Protein AF-A0A0E2ZHQ2-F1 (afdb_monomer_lite)

Sequence (69 aa):
MNKQRQLWILGGLSIVVVALAWLLPSFSQPANYHDFADRRSFFGIPNFNDVMSNLGFFFSAAAGIVFLF

Secondary structure (DSSP, 8-state):
--HHHHHHHHHHHHHHHHHHHHHSPPPPPPTTTT--S---EETTEETHHHHHHTHHHHHHHHHHHHHH-

Radius of gyration: 18.49 Å; chains: 1; bounding box: 27×38×41 Å

Structure (mmCIF, N/CA/C/O backbone):
data_AF-A0A0E2ZHQ2-F1
#
_entry.id   AF-A0A0E2ZHQ2-F1
#
loop_
_atom_site.group_PDB
_atom_site.id
_atom_site.type_symbol
_atom_site.label_atom_id
_atom_site.label_alt_id
_atom_site.label_comp_id
_atom_site.label_asym_id
_atom_site.label_entity_id
_atom_site.label_seq_id
_atom_site.pdbx_PDB_ins_code
_atom_site.Cartn_x
_atom_site.Cartn_y
_atom_site.Cartn_z
_atom_site.occupancy
_atom_site.B_iso_or_equiv
_atom_site.auth_seq_id
_atom_site.auth_c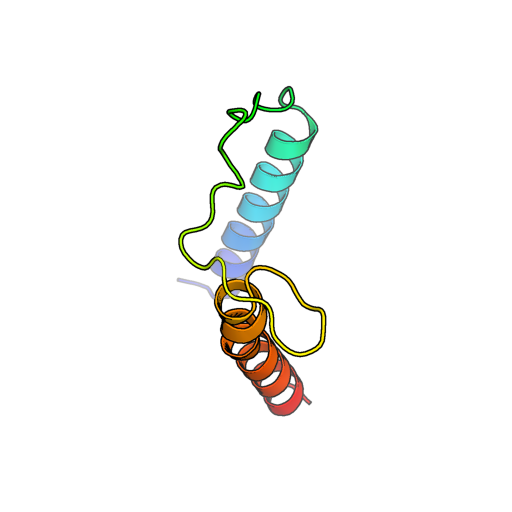omp_id
_atom_site.auth_asym_id
_atom_site.auth_atom_id
_atom_site.pdbx_PDB_model_num
ATOM 1 N N . MET A 1 1 ? 10.104 12.920 24.291 1.00 64.56 1 MET A N 1
ATOM 2 C CA . MET A 1 1 ? 9.788 13.869 23.192 1.00 64.56 1 MET A CA 1
ATOM 3 C C . MET A 1 1 ? 8.302 14.192 23.237 1.00 64.56 1 MET A C 1
ATOM 5 O O . MET A 1 1 ? 7.529 13.296 23.532 1.00 64.56 1 MET A O 1
ATOM 9 N N . ASN A 1 2 ? 7.899 15.443 22.989 1.00 90.81 2 ASN A N 1
ATOM 10 C CA . ASN A 1 2 ? 6.479 15.818 22.947 1.00 90.81 2 ASN A CA 1
ATOM 11 C C . ASN A 1 2 ? 5.781 15.101 21.769 1.00 90.81 2 ASN A C 1
ATOM 13 O O . ASN A 1 2 ? 6.271 15.191 20.640 1.00 90.81 2 ASN A O 1
ATOM 17 N N . LYS A 1 3 ? 4.649 14.425 22.027 1.00 90.19 3 LYS A N 1
ATOM 18 C CA . LYS A 1 3 ? 3.825 13.742 21.010 1.00 90.19 3 LYS A CA 1
ATOM 19 C C . LYS A 1 3 ? 3.481 14.663 19.839 1.00 90.19 3 LYS A C 1
ATOM 21 O O . LYS A 1 3 ? 3.562 14.252 18.688 1.00 90.19 3 LYS A O 1
ATOM 26 N N . GLN A 1 4 ? 3.198 15.934 20.111 1.00 92.06 4 GLN A N 1
ATOM 27 C CA . GLN A 1 4 ? 2.882 16.918 19.078 1.00 92.06 4 GLN A CA 1
ATOM 28 C C . GLN A 1 4 ? 4.074 17.172 18.145 1.00 92.06 4 GLN A C 1
ATOM 30 O O . GLN A 1 4 ? 3.921 17.191 16.929 1.00 92.06 4 GLN A O 1
ATOM 35 N N . ARG A 1 5 ? 5.290 17.275 18.699 1.00 94.06 5 ARG A N 1
ATOM 36 C CA . ARG A 1 5 ? 6.522 17.398 17.903 1.00 94.06 5 ARG A CA 1
ATOM 37 C C . ARG A 1 5 ? 6.761 16.153 17.043 1.00 94.06 5 ARG A C 1
ATOM 39 O O . ARG A 1 5 ? 7.220 16.289 15.918 1.00 94.06 5 ARG A O 1
ATOM 46 N N . GLN A 1 6 ? 6.451 14.958 17.550 1.00 92.81 6 GLN A N 1
ATOM 47 C CA . GLN A 1 6 ? 6.569 13.715 16.775 1.00 92.81 6 GLN A CA 1
ATOM 48 C C . GLN A 1 6 ? 5.596 13.688 15.592 1.00 92.81 6 GLN A C 1
ATOM 50 O O . GLN A 1 6 ? 6.014 13.357 14.487 1.00 92.81 6 GLN A O 1
ATOM 55 N N . LEU A 1 7 ? 4.339 14.093 15.801 1.00 94.50 7 LEU A N 1
ATOM 56 C CA . LEU A 1 7 ? 3.337 14.168 14.733 1.00 94.50 7 LEU A CA 1
ATOM 57 C C . LEU A 1 7 ? 3.732 15.171 13.643 1.00 94.50 7 LEU A C 1
ATOM 59 O O . LEU A 1 7 ? 3.632 14.846 12.465 1.00 94.50 7 LEU A O 1
ATOM 63 N N . TRP A 1 8 ? 4.247 16.346 14.019 1.00 97.00 8 TRP A N 1
ATOM 64 C CA . TRP A 1 8 ? 4.737 17.331 13.049 1.00 97.00 8 TRP A CA 1
ATOM 65 C C . TRP A 1 8 ? 5.930 16.828 12.239 1.00 97.00 8 TRP A C 1
ATOM 67 O O . TRP A 1 8 ? 5.975 17.044 11.031 1.00 97.00 8 TRP A O 1
ATOM 77 N N . ILE A 1 9 ? 6.878 16.136 12.882 1.00 96.81 9 ILE A N 1
ATOM 78 C CA . ILE A 1 9 ? 8.028 15.547 12.182 1.00 96.81 9 ILE A CA 1
ATOM 79 C C . ILE A 1 9 ? 7.558 14.478 11.194 1.00 96.81 9 ILE A C 1
ATOM 81 O O . ILE A 1 9 ? 7.962 14.516 10.037 1.00 96.81 9 ILE A O 1
ATOM 85 N N . LEU A 1 10 ? 6.697 13.551 11.628 1.00 96.25 10 LEU A N 1
ATOM 86 C CA . LEU A 1 10 ? 6.194 12.480 10.766 1.00 96.25 10 LEU A CA 1
ATOM 87 C C . LEU A 1 10 ? 5.368 13.038 9.604 1.00 96.25 10 LEU A C 1
ATOM 89 O O . LEU A 1 10 ? 5.651 12.715 8.456 1.00 96.25 10 LEU A O 1
ATOM 93 N N . GLY A 1 11 ? 4.408 13.923 9.882 1.00 97.38 11 GLY A N 1
ATOM 94 C CA . GLY A 1 11 ? 3.564 14.529 8.852 1.00 97.38 11 GLY A CA 1
ATOM 95 C C . GLY A 1 11 ? 4.363 15.373 7.859 1.00 97.38 11 GLY A C 1
ATOM 96 O O . GLY A 1 11 ? 4.193 15.226 6.650 1.00 97.38 11 GLY A O 1
ATOM 97 N N . GLY A 1 12 ? 5.284 16.207 8.352 1.00 98.00 12 GLY A N 1
ATOM 98 C CA . GLY A 1 12 ? 6.167 17.005 7.502 1.00 98.00 12 GLY A CA 1
ATOM 99 C C . GLY A 1 12 ? 7.055 16.135 6.613 1.00 98.00 12 GLY A C 1
ATOM 100 O O . GLY A 1 12 ? 7.144 16.380 5.411 1.00 98.00 12 GLY A O 1
ATOM 101 N N . LEU A 1 13 ? 7.652 15.077 7.173 1.00 98.06 13 LEU A N 1
ATOM 102 C CA . LEU A 1 13 ? 8.466 14.131 6.409 1.00 98.06 13 LEU A CA 1
ATOM 103 C C . LEU A 1 13 ? 7.640 13.413 5.333 1.00 98.06 13 LEU A C 1
ATOM 105 O O . LEU A 1 13 ? 8.087 13.326 4.191 1.00 98.06 13 LEU A O 1
ATOM 109 N N . SER A 1 14 ? 6.432 12.948 5.663 1.00 97.75 14 SER A N 1
ATOM 110 C CA . SER A 1 14 ? 5.529 12.313 4.697 1.00 97.75 14 SER A CA 1
ATOM 111 C C . SER A 1 14 ? 5.187 13.243 3.532 1.00 97.75 14 SER A C 1
ATOM 113 O O . SER A 1 14 ? 5.266 12.820 2.381 1.00 97.75 14 SER A O 1
ATOM 115 N N . ILE A 1 15 ? 4.870 14.514 3.806 1.00 98.38 15 ILE A N 1
ATOM 116 C CA . ILE A 1 15 ? 4.575 15.509 2.762 1.00 98.38 15 ILE A CA 1
ATOM 117 C C . ILE A 1 15 ? 5.785 15.714 1.847 1.00 98.38 15 ILE A C 1
ATOM 119 O O . ILE A 1 15 ? 5.633 15.711 0.627 1.00 98.38 15 ILE A O 1
ATOM 123 N N . VAL A 1 16 ? 6.987 15.852 2.417 1.00 98.31 16 VAL A N 1
ATOM 124 C CA . VAL A 1 16 ? 8.222 16.023 1.636 1.00 98.31 16 VAL A CA 1
ATOM 125 C C . VAL A 1 16 ? 8.472 14.816 0.733 1.00 98.31 16 VAL A C 1
ATOM 127 O O . VAL A 1 16 ? 8.751 14.995 -0.449 1.00 98.31 16 VAL A O 1
ATOM 130 N N . VAL A 1 17 ? 8.330 13.592 1.250 1.00 97.75 17 VAL A N 1
ATOM 131 C CA . VAL A 1 17 ? 8.520 12.365 0.458 1.00 97.75 17 VAL A CA 1
ATOM 132 C C . VAL A 1 17 ? 7.519 12.284 -0.697 1.00 97.75 17 VAL A C 1
ATOM 134 O O . VAL A 1 17 ? 7.920 11.992 -1.822 1.00 97.75 17 VAL A O 1
ATOM 137 N N . VAL A 1 18 ? 6.241 12.592 -0.453 1.00 97.38 18 VAL A N 1
ATOM 138 C CA . VAL A 1 18 ? 5.206 12.602 -1.502 1.00 97.38 18 VAL A CA 1
ATOM 139 C C . VAL A 1 18 ? 5.495 1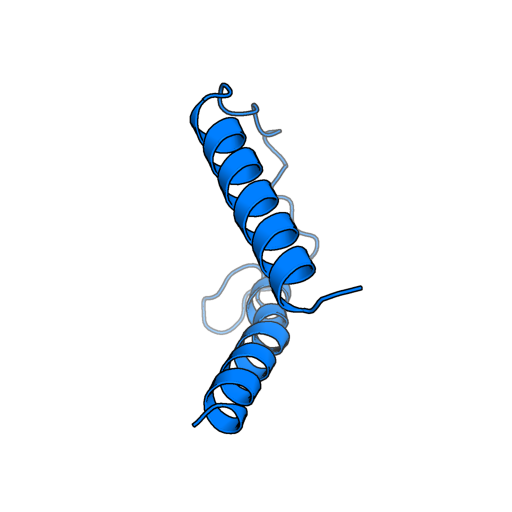3.672 -2.557 1.00 97.38 18 VAL A C 1
ATOM 141 O O . VAL A 1 18 ? 5.402 13.393 -3.751 1.00 97.38 18 VAL A O 1
ATOM 144 N N . ALA A 1 19 ? 5.897 14.876 -2.142 1.00 97.81 19 ALA A N 1
ATOM 145 C CA . ALA A 1 19 ? 6.252 15.951 -3.064 1.00 97.81 19 ALA A CA 1
ATOM 146 C C . ALA A 1 19 ? 7.458 15.577 -3.940 1.00 97.81 19 ALA A C 1
ATOM 148 O O . ALA A 1 19 ? 7.429 15.788 -5.150 1.00 97.81 19 ALA A O 1
ATOM 149 N N . LEU A 1 20 ? 8.494 14.971 -3.350 1.00 97.06 20 LEU A N 1
ATOM 150 C CA . LEU A 1 20 ? 9.655 14.481 -4.094 1.00 97.06 20 LEU A CA 1
ATOM 151 C C . LEU A 1 20 ? 9.256 13.405 -5.104 1.00 97.06 20 LEU A C 1
ATOM 153 O O . LEU A 1 20 ? 9.642 13.507 -6.265 1.00 97.06 20 LEU A O 1
ATOM 157 N N . ALA A 1 21 ? 8.453 12.418 -4.696 1.00 94.38 21 ALA A N 1
ATOM 158 C CA . ALA A 1 21 ? 7.977 11.361 -5.589 1.00 94.38 21 ALA A CA 1
ATOM 159 C C . ALA A 1 21 ? 7.172 11.903 -6.782 1.00 94.38 21 ALA A C 1
ATOM 161 O O . ALA A 1 21 ? 7.193 11.301 -7.851 1.00 94.38 21 ALA A O 1
ATOM 162 N N . TRP A 1 22 ? 6.483 13.036 -6.611 1.00 95.50 22 TRP A N 1
ATOM 163 C CA . TRP A 1 22 ? 5.718 13.675 -7.681 1.00 95.50 22 TRP A CA 1
ATOM 164 C C . TRP A 1 22 ? 6.584 14.531 -8.619 1.00 95.50 22 TRP A C 1
ATOM 166 O O . TRP A 1 22 ? 6.319 14.596 -9.817 1.00 95.50 22 TRP A O 1
ATOM 176 N N . LEU A 1 23 ? 7.613 15.196 -8.088 1.00 97.38 23 LEU A N 1
ATOM 177 C CA . LEU A 1 23 ? 8.481 16.099 -8.855 1.00 97.38 23 LEU A CA 1
ATOM 178 C C . LEU A 1 23 ? 9.614 15.375 -9.589 1.00 97.38 23 LEU A C 1
ATOM 180 O O . LEU A 1 23 ? 10.088 15.853 -10.621 1.00 97.38 23 LEU A O 1
ATOM 184 N N . LEU A 1 24 ? 10.089 14.261 -9.037 1.00 95.38 24 LEU A N 1
ATOM 185 C CA . LEU A 1 24 ? 11.155 13.474 -9.641 1.00 95.38 24 LEU A CA 1
ATOM 186 C C . LEU A 1 24 ? 10.640 12.747 -10.892 1.00 95.38 24 LEU A C 1
ATOM 188 O O . LEU A 1 24 ? 9.490 12.304 -10.927 1.00 95.38 24 LEU A O 1
ATOM 192 N N . PRO A 1 25 ? 11.486 12.589 -11.925 1.00 93.12 25 PRO A N 1
ATOM 193 C CA . PRO A 1 25 ? 11.122 11.798 -13.088 1.00 93.12 25 PRO A CA 1
ATOM 194 C C . PRO A 1 25 ? 10.831 10.352 -12.679 1.00 93.12 25 PRO A C 1
ATOM 196 O O . PRO A 1 25 ? 11.455 9.808 -11.763 1.00 93.12 25 PRO A O 1
ATOM 199 N N . SER A 1 26 ? 9.905 9.714 -13.397 1.00 89.31 26 SER A N 1
ATOM 200 C CA . SER A 1 26 ? 9.586 8.304 -13.192 1.00 89.31 26 SER A CA 1
ATOM 201 C C . SER A 1 26 ? 10.845 7.451 -13.328 1.00 89.31 26 SER A C 1
ATOM 203 O O . SER A 1 26 ? 11.538 7.510 -14.348 1.00 89.31 26 SER A O 1
ATOM 205 N N . PHE A 1 27 ? 11.124 6.630 -12.322 1.00 87.06 27 PHE A N 1
ATOM 206 C CA . PHE A 1 27 ? 12.219 5.676 -12.392 1.00 87.06 27 PHE A CA 1
ATOM 207 C C . PHE A 1 27 ? 11.892 4.585 -13.421 1.00 87.06 27 PHE A C 1
ATOM 209 O O . PHE A 1 27 ? 10.843 3.947 -13.334 1.00 87.06 27 PHE A O 1
ATOM 216 N N . SER A 1 28 ? 12.782 4.367 -14.396 1.00 89.69 28 SER A N 1
ATOM 217 C CA . SER A 1 28 ? 12.591 3.314 -15.397 1.00 89.69 28 SER A CA 1
ATOM 218 C C . SER A 1 28 ? 12.679 1.948 -14.731 1.00 89.69 28 SER A C 1
ATOM 220 O O . SER A 1 28 ? 13.718 1.560 -14.196 1.00 89.69 28 SER A O 1
ATOM 222 N N . GLN A 1 29 ? 11.584 1.205 -14.790 1.00 91.75 29 GLN A N 1
ATOM 223 C CA . GLN A 1 29 ? 11.488 -0.107 -14.182 1.00 91.75 29 GLN A CA 1
ATOM 224 C C . GLN A 1 29 ? 12.051 -1.180 -15.135 1.00 91.75 29 GLN A C 1
ATOM 226 O O . GLN A 1 29 ? 11.760 -1.138 -16.332 1.00 91.75 29 GLN A O 1
ATOM 231 N N . PRO A 1 30 ? 12.871 -2.132 -14.651 1.00 92.44 30 PRO A N 1
ATOM 232 C CA . PRO A 1 30 ? 13.341 -3.246 -15.470 1.00 92.44 30 PRO A CA 1
ATOM 233 C C . PRO A 1 30 ? 12.177 -4.050 -16.061 1.00 92.44 30 PRO A C 1
ATOM 235 O O . PRO A 1 30 ? 11.158 -4.248 -15.400 1.00 92.44 30 PRO A O 1
ATOM 238 N N . ALA A 1 31 ? 12.343 -4.581 -17.275 1.00 90.56 31 ALA A N 1
ATOM 239 C CA . ALA A 1 31 ? 11.290 -5.338 -17.964 1.00 90.56 31 ALA A CA 1
ATOM 240 C C . ALA A 1 31 ? 10.826 -6.592 -17.194 1.00 90.56 31 AL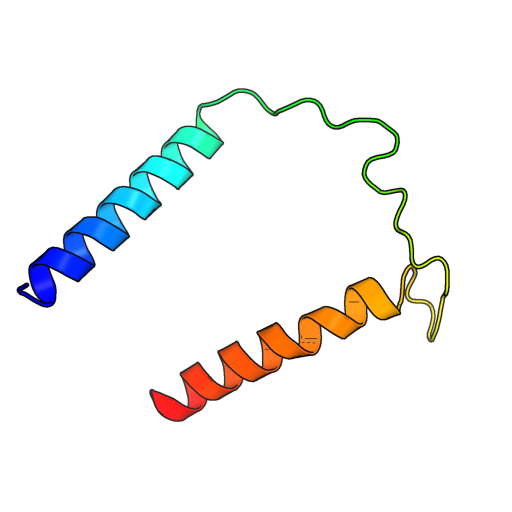A A C 1
ATOM 242 O O . ALA A 1 31 ? 9.688 -7.028 -17.331 1.00 90.56 31 ALA A O 1
ATOM 243 N N . ASN A 1 32 ? 11.699 -7.158 -16.364 1.00 91.88 32 ASN A N 1
ATOM 244 C CA . ASN A 1 32 ? 11.431 -8.323 -15.529 1.00 91.88 32 ASN A CA 1
ATOM 245 C C . ASN A 1 32 ? 10.978 -7.960 -14.105 1.00 91.88 32 ASN A C 1
ATOM 247 O O . ASN A 1 32 ? 11.000 -8.815 -13.228 1.00 91.88 32 ASN A O 1
ATOM 251 N N . TYR A 1 33 ? 10.576 -6.717 -13.831 1.00 89.75 33 TYR A N 1
ATOM 252 C CA . TYR A 1 33 ? 10.160 -6.324 -12.480 1.00 89.75 33 TYR A CA 1
ATOM 253 C C . TYR A 1 33 ? 8.973 -7.138 -11.944 1.00 89.75 33 TYR A C 1
ATOM 255 O O . TYR A 1 33 ? 8.908 -7.430 -10.755 1.00 89.75 33 TYR A O 1
ATOM 263 N N . HIS A 1 34 ? 8.061 -7.542 -12.829 1.00 86.94 34 HIS A N 1
ATOM 264 C CA . HIS A 1 34 ? 6.919 -8.396 -12.495 1.00 86.94 34 HIS A CA 1
ATOM 265 C C . HIS A 1 34 ? 7.201 -9.894 -12.688 1.00 86.94 34 HIS A C 1
ATOM 267 O O . HIS A 1 34 ? 6.274 -10.699 -12.803 1.00 86.94 34 HIS A O 1
ATOM 273 N N . ASP A 1 35 ? 8.474 -10.287 -12.731 1.00 90.31 35 ASP A N 1
ATOM 274 C CA . ASP A 1 35 ? 8.893 -11.685 -12.662 1.00 90.31 35 ASP A CA 1
ATOM 275 C C . ASP A 1 35 ? 8.785 -12.184 -11.211 1.00 90.31 35 ASP A C 1
ATOM 277 O O . ASP A 1 35 ? 9.774 -12.363 -10.500 1.00 90.31 35 ASP A O 1
ATOM 281 N N . PHE A 1 36 ? 7.545 -12.318 -10.738 1.00 91.12 36 PHE A N 1
ATOM 282 C CA . PHE A 1 36 ? 7.262 -12.766 -9.382 1.00 91.12 36 PHE A CA 1
ATOM 283 C C . PHE A 1 36 ? 7.624 -14.243 -9.195 1.00 91.12 36 PHE A C 1
ATOM 285 O O . PHE A 1 36 ? 7.481 -15.065 -10.104 1.00 91.12 36 PHE A O 1
ATOM 292 N N . ALA A 1 37 ? 8.075 -14.587 -7.986 1.00 91.00 37 ALA A N 1
ATOM 293 C CA . ALA A 1 37 ? 8.432 -15.960 -7.646 1.00 91.00 37 ALA A CA 1
ATOM 294 C C . ALA A 1 37 ? 7.202 -16.881 -7.624 1.00 91.00 37 ALA A C 1
ATOM 296 O O . ALA A 1 37 ? 7.304 -18.054 -7.995 1.00 91.00 37 ALA A O 1
ATOM 297 N N . ASP A 1 38 ? 6.035 -16.371 -7.209 1.00 95.12 38 ASP A N 1
ATOM 298 C CA . ASP A 1 38 ? 4.800 -17.132 -7.311 1.00 95.12 38 ASP A CA 1
ATOM 299 C C . ASP A 1 38 ? 4.241 -17.054 -8.728 1.00 95.12 38 ASP A C 1
ATOM 301 O O . ASP A 1 38 ? 3.898 -15.990 -9.222 1.00 95.12 38 ASP A O 1
ATOM 305 N N . ARG A 1 39 ? 4.115 -18.211 -9.377 1.00 94.50 39 ARG A N 1
ATOM 306 C CA . ARG A 1 39 ? 3.515 -18.337 -10.715 1.00 94.50 39 ARG A CA 1
ATOM 307 C C . ARG A 1 39 ? 2.185 -19.088 -10.698 1.00 94.50 39 ARG A C 1
ATOM 309 O O . ARG A 1 39 ? 1.609 -19.354 -11.752 1.00 94.50 39 ARG A O 1
ATOM 316 N N . ARG A 1 40 ? 1.700 -19.471 -9.512 1.00 95.56 40 ARG A N 1
ATOM 317 C CA . ARG A 1 40 ? 0.428 -20.185 -9.360 1.00 95.56 40 ARG A CA 1
ATOM 318 C C . ARG A 1 40 ? -0.740 -19.240 -9.621 1.00 95.56 40 ARG A C 1
ATOM 320 O O . ARG A 1 40 ? -0.707 -18.069 -9.251 1.00 95.56 40 ARG A O 1
ATOM 327 N N . SER A 1 41 ? -1.792 -19.786 -10.220 1.00 96.62 41 SER A N 1
ATOM 328 C CA . SER A 1 41 ? -3.067 -19.102 -10.408 1.00 96.62 41 SER A CA 1
ATOM 329 C C . SER A 1 41 ? -4.173 -19.930 -9.775 1.00 96.62 41 SER A C 1
ATOM 331 O O . SER A 1 41 ? -4.377 -21.089 -10.142 1.00 96.62 41 SER A O 1
ATOM 333 N N . PHE A 1 42 ? -4.873 -19.338 -8.811 1.00 97.50 42 PHE A N 1
ATOM 334 C CA . PHE A 1 42 ? -6.057 -19.920 -8.186 1.00 97.50 42 PHE A CA 1
ATOM 335 C C . PHE A 1 42 ? -7.213 -18.932 -8.310 1.00 97.50 42 PHE A C 1
ATOM 337 O O . PHE A 1 42 ? -7.010 -17.724 -8.231 1.00 97.50 42 PHE A O 1
ATOM 344 N N . PHE A 1 43 ? -8.428 -19.440 -8.535 1.00 95.81 43 PHE A N 1
ATOM 345 C CA . PHE A 1 43 ? -9.640 -18.619 -8.698 1.00 95.81 43 PHE A CA 1
ATOM 346 C C . PHE A 1 43 ? -9.542 -17.535 -9.793 1.00 95.81 43 PHE A C 1
ATOM 348 O O . PHE A 1 43 ? -10.228 -16.521 -9.728 1.00 95.81 43 PHE A O 1
ATOM 355 N N . GLY A 1 44 ? -8.683 -17.736 -10.801 1.00 95.81 44 GLY A N 1
ATOM 356 C CA . GLY A 1 44 ? -8.436 -16.758 -11.868 1.00 95.81 44 GLY A CA 1
ATOM 357 C C . GLY A 1 44 ? -7.508 -15.601 -11.476 1.00 95.81 44 GLY A C 1
ATOM 358 O O . GLY A 1 44 ? -7.340 -14.674 -12.265 1.00 95.81 44 GLY A O 1
ATOM 359 N N . ILE A 1 45 ? -6.890 -15.648 -10.292 1.00 96.50 45 ILE A N 1
ATOM 360 C CA . ILE A 1 45 ? -5.975 -14.619 -9.791 1.00 96.50 45 ILE A CA 1
ATOM 361 C C . ILE A 1 45 ? -4.523 -15.067 -10.050 1.00 96.50 45 ILE A C 1
ATOM 363 O O . ILE A 1 45 ? -4.097 -16.069 -9.466 1.00 96.50 45 ILE A O 1
ATOM 367 N N . PRO A 1 46 ? -3.749 -14.359 -10.897 1.00 95.38 46 PRO A N 1
ATOM 368 C CA . PRO A 1 46 ? -2.336 -14.662 -11.126 1.00 95.38 46 PRO A CA 1
ATOM 369 C C . PRO A 1 46 ? -1.482 -14.321 -9.898 1.00 95.38 46 PRO A C 1
ATOM 371 O O . PRO A 1 46 ? -1.795 -13.379 -9.172 1.00 95.38 46 PRO A O 1
ATOM 374 N N . ASN A 1 47 ? -0.387 -15.062 -9.699 1.00 95.69 47 ASN A N 1
ATOM 375 C CA . ASN A 1 47 ? 0.534 -14.907 -8.565 1.00 95.69 47 ASN A CA 1
ATOM 376 C C . ASN A 1 47 ? -0.233 -14.920 -7.225 1.00 95.69 47 ASN A C 1
ATOM 378 O O . ASN A 1 47 ? -0.110 -14.025 -6.387 1.00 95.69 47 ASN A O 1
ATOM 382 N N . PHE A 1 48 ? -1.133 -15.899 -7.078 1.00 96.62 48 PHE A N 1
ATOM 383 C CA . PHE A 1 48 ? -2.172 -15.908 -6.046 1.00 96.62 48 PHE A CA 1
ATOM 384 C C . PHE A 1 48 ? -1.633 -15.674 -4.631 1.00 96.62 48 PHE A C 1
ATOM 386 O O . PHE A 1 48 ? -2.240 -14.929 -3.862 1.00 96.62 48 PHE A O 1
ATOM 393 N N . ASN A 1 49 ? -0.498 -16.277 -4.278 1.00 95.44 49 ASN A N 1
ATOM 394 C CA . ASN A 1 49 ? 0.075 -16.122 -2.945 1.00 95.44 49 ASN A CA 1
ATOM 395 C C . ASN A 1 49 ? 0.684 -14.735 -2.726 1.00 95.44 49 ASN A C 1
ATOM 397 O O . ASN A 1 49 ? 0.604 -14.235 -1.604 1.00 95.44 49 ASN A O 1
ATOM 401 N N . ASP A 1 50 ? 1.210 -14.085 -3.769 1.00 94.88 50 ASP A N 1
ATOM 402 C CA . ASP A 1 50 ? 1.647 -12.689 -3.669 1.00 94.88 50 ASP A CA 1
ATOM 403 C C . ASP A 1 50 ? 0.445 -11.792 -3.347 1.00 94.88 50 ASP A C 1
ATOM 405 O O . ASP A 1 50 ? 0.504 -10.968 -2.432 1.00 94.88 50 ASP A O 1
ATOM 409 N N . VAL A 1 51 ? -0.691 -12.014 -4.017 1.00 95.19 51 VAL A N 1
ATOM 410 C CA . VAL A 1 51 ? -1.925 -11.249 -3.778 1.00 95.19 51 VAL A CA 1
ATOM 411 C C . VAL A 1 51 ? -2.495 -11.535 -2.387 1.00 95.19 51 VAL A C 1
ATOM 413 O O . VAL A 1 51 ? -2.730 -10.596 -1.624 1.00 95.19 51 VAL A O 1
ATOM 416 N N . MET A 1 52 ? -2.685 -12.807 -2.025 1.00 97.12 52 MET A N 1
ATOM 417 C CA . MET A 1 52 ? -3.286 -13.209 -0.746 1.00 97.12 52 MET A CA 1
ATOM 418 C C . MET A 1 52 ? -2.458 -12.806 0.470 1.00 97.12 52 MET A C 1
ATOM 420 O O . MET A 1 52 ? -3.030 -12.549 1.530 1.00 97.12 52 MET A O 1
ATOM 424 N N . SER A 1 53 ? -1.136 -12.686 0.332 1.00 95.38 53 SER A N 1
ATOM 425 C CA . SER A 1 53 ? -0.284 -12.207 1.424 1.00 95.38 53 SER A CA 1
ATOM 426 C C . SER A 1 53 ? -0.684 -10.805 1.925 1.00 95.38 53 SER A C 1
ATOM 428 O O . SER A 1 53 ? -0.513 -10.503 3.108 1.00 95.38 53 SER A O 1
ATOM 430 N N . ASN A 1 54 ? -1.331 -9.980 1.082 1.00 96.62 54 ASN A N 1
ATOM 431 C CA . ASN A 1 54 ? -1.832 -8.654 1.464 1.00 96.62 54 ASN A CA 1
ATOM 432 C C . ASN A 1 54 ? -2.983 -8.683 2.478 1.00 96.62 54 ASN A C 1
ATOM 434 O O . ASN A 1 54 ? -3.264 -7.658 3.106 1.00 96.62 54 ASN A O 1
ATOM 438 N N . LEU A 1 55 ? -3.630 -9.833 2.694 1.00 98.06 55 LEU A N 1
ATOM 439 C CA . LEU A 1 55 ? -4.670 -9.960 3.717 1.00 98.06 55 LEU A CA 1
ATOM 440 C C . LEU A 1 55 ? -4.142 -9.622 5.118 1.00 98.06 55 LEU A C 1
ATOM 442 O O . LEU A 1 55 ? -4.881 -9.063 5.923 1.00 98.06 55 LEU A O 1
ATOM 446 N N . GLY A 1 56 ? -2.857 -9.870 5.398 1.00 97.56 56 GLY A N 1
ATOM 447 C CA . GLY A 1 56 ? -2.236 -9.454 6.660 1.00 97.56 56 GLY A CA 1
ATOM 448 C C . GLY A 1 56 ? -2.306 -7.938 6.881 1.00 97.56 56 GLY A C 1
ATOM 449 O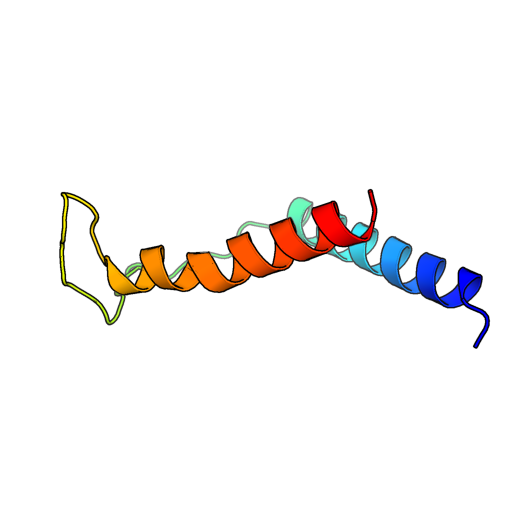 O . GLY A 1 56 ? -2.671 -7.483 7.967 1.00 97.56 56 GLY A O 1
ATOM 450 N N . PHE A 1 57 ? -2.038 -7.146 5.838 1.00 97.50 57 PHE A N 1
ATOM 451 C CA . PHE A 1 57 ? -2.175 -5.688 5.896 1.00 97.50 57 PHE A CA 1
ATOM 452 C C . PHE A 1 57 ? -3.636 -5.259 6.012 1.00 97.50 57 PHE A C 1
ATOM 454 O O . PHE A 1 57 ? -3.946 -4.386 6.821 1.00 97.50 57 PHE A O 1
ATOM 461 N N . PHE A 1 58 ? -4.532 -5.896 5.253 1.00 98.06 58 PHE A N 1
ATOM 462 C CA . PHE A 1 58 ? -5.967 -5.621 5.317 1.00 98.06 58 PHE A CA 1
ATOM 463 C C . PHE A 1 58 ? -6.520 -5.812 6.736 1.00 98.06 58 PHE A C 1
ATOM 465 O O . PHE A 1 58 ? -7.158 -4.907 7.274 1.00 98.06 58 PHE A O 1
ATOM 472 N N . PHE A 1 59 ? -6.229 -6.948 7.376 1.00 98.31 59 PHE A N 1
ATOM 473 C CA . PHE A 1 59 ? -6.705 -7.224 8.732 1.00 98.31 59 PHE A CA 1
ATOM 474 C C . PHE A 1 59 ? -6.067 -6.311 9.779 1.00 98.31 59 PHE A C 1
ATOM 476 O O . PHE A 1 59 ? -6.760 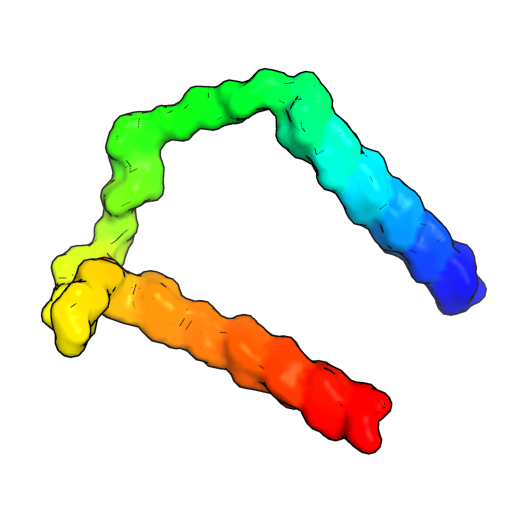-5.874 10.694 1.00 98.31 59 PHE A O 1
ATOM 483 N N . SER A 1 60 ? -4.784 -5.968 9.631 1.00 97.75 60 SER A N 1
ATOM 484 C CA . SER A 1 60 ? -4.120 -4.997 10.511 1.00 97.75 60 SER A CA 1
ATOM 485 C C . SER A 1 60 ? -4.773 -3.610 10.426 1.00 97.75 60 SER A C 1
ATOM 487 O O . SER A 1 60 ? -5.094 -3.005 11.450 1.00 97.75 60 SER A O 1
ATOM 489 N N . ALA A 1 61 ? -5.057 -3.133 9.209 1.00 96.06 61 ALA A N 1
ATOM 490 C CA . ALA A 1 61 ? -5.755 -1.867 8.995 1.00 96.06 61 ALA A CA 1
ATOM 491 C C . ALA A 1 61 ? -7.181 -1.896 9.568 1.00 96.06 61 ALA A C 1
ATOM 493 O O . ALA A 1 61 ? -7.571 -0.976 10.287 1.00 96.06 61 ALA A O 1
ATOM 494 N N . ALA A 1 62 ? -7.937 -2.968 9.309 1.00 98.12 62 ALA A N 1
ATOM 495 C CA . ALA A 1 62 ? -9.282 -3.146 9.850 1.00 98.12 62 ALA A CA 1
ATOM 496 C C . ALA A 1 62 ? -9.286 -3.160 11.387 1.00 98.12 62 ALA A C 1
ATOM 498 O O . ALA A 1 62 ? -10.105 -2.478 12.000 1.00 98.12 62 ALA A O 1
ATOM 499 N N . ALA A 1 63 ? -8.340 -3.866 12.014 1.00 98.06 63 ALA A N 1
ATOM 500 C CA . ALA A 1 63 ? -8.187 -3.881 13.467 1.00 98.06 63 ALA A CA 1
ATOM 501 C C . ALA A 1 63 ? -7.894 -2.482 14.028 1.00 98.06 63 ALA A C 1
ATOM 503 O O . ALA A 1 63 ? -8.458 -2.109 15.052 1.00 98.06 63 ALA A O 1
ATOM 504 N N . GLY A 1 64 ? -7.065 -1.685 13.345 1.00 96.62 64 GLY A N 1
ATOM 505 C CA . GLY A 1 64 ? -6.806 -0.296 13.725 1.00 96.62 64 GLY A CA 1
ATOM 506 C C . GLY A 1 64 ? -8.058 0.584 13.673 1.00 96.62 64 GLY A C 1
ATOM 507 O O . GLY A 1 64 ? -8.289 1.359 14.596 1.00 96.62 64 GLY A O 1
ATOM 508 N N . ILE A 1 65 ? -8.892 0.433 12.638 1.00 97.31 65 ILE A N 1
ATOM 509 C CA . ILE A 1 65 ? -10.174 1.149 12.532 1.00 97.31 65 ILE A CA 1
ATOM 510 C C . ILE A 1 65 ? -11.099 0.740 13.682 1.00 97.31 65 ILE A C 1
ATOM 512 O O . ILE A 1 65 ? -11.587 1.608 14.395 1.00 97.31 65 ILE A O 1
ATOM 516 N N . VAL A 1 66 ? -11.283 -0.563 13.908 1.00 97.81 66 VAL A N 1
ATOM 517 C CA . VAL A 1 66 ? -12.130 -1.087 14.997 1.00 97.81 66 VAL A CA 1
ATOM 518 C C . VAL A 1 66 ? -11.605 -0.704 16.384 1.00 97.81 66 VAL A C 1
ATOM 520 O O . VAL A 1 66 ? -12.376 -0.589 17.319 1.00 97.81 66 VAL A O 1
ATOM 523 N N . PHE A 1 67 ? -10.298 -0.518 16.556 1.00 97.12 67 PHE A N 1
ATOM 524 C CA . PHE A 1 67 ? -9.734 -0.073 17.831 1.00 97.12 67 PHE A CA 1
ATOM 525 C C . PHE A 1 67 ? -9.956 1.426 18.089 1.00 97.12 67 PHE A C 1
ATOM 527 O O . PHE A 1 67 ? -10.044 1.848 19.241 1.00 97.12 67 PHE A O 1
ATOM 534 N N . LEU A 1 68 ? -9.983 2.239 17.029 1.00 93.94 68 LEU A N 1
ATOM 535 C CA . LEU A 1 68 ? -10.145 3.691 17.125 1.00 93.94 68 LEU A CA 1
ATOM 536 C C . LEU A 1 68 ? -11.611 4.140 17.232 1.00 93.94 68 LEU A C 1
ATOM 538 O O . LEU A 1 68 ? -11.838 5.268 17.674 1.00 93.94 68 LEU A O 1
ATOM 542 N N . PHE A 1 69 ? -12.564 3.296 16.827 1.00 85.56 6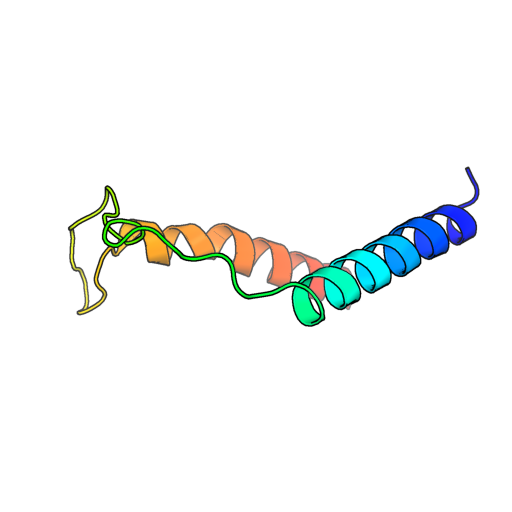9 PHE A N 1
ATOM 543 C CA . PHE A 1 69 ? -14.010 3.546 16.868 1.00 85.56 69 PHE A CA 1
ATOM 544 C C . PHE A 1 69 ? -14.712 2.607 17.846 1.00 85.56 69 PHE A C 1
ATOM 546 O O . PHE A 1 69 ? -15.538 3.115 18.636 1.00 85.56 69 PHE A O 1
#

Foldseek 3Di:
DDPVVVCCVVVVVVVVVVVCVVPDPDDDDDPCNVVDPQQDDDPNDGSVCVVVVCVVVVVVVVVVVVVVD

pLDDT: mean 94.52, std 4.79, range [64.56, 98.38]

Organism: NCBI:txid314279